Protein AF-A0A330G5H2-F1 (afdb_monomer_lite)

Structure (mmCIF, N/CA/C/O backbone):
data_AF-A0A330G5H2-F1
#
_entry.id   AF-A0A330G5H2-F1
#
loop_
_atom_site.group_PDB
_atom_site.id
_atom_site.type_symbol
_atom_site.label_atom_id
_atom_site.label_alt_id
_atom_site.label_comp_id
_atom_site.label_asym_id
_atom_site.label_entity_id
_atom_site.label_seq_id
_atom_site.pdbx_PDB_ins_code
_atom_site.Cartn_x
_atom_site.Cartn_y
_atom_site.Cartn_z
_atom_site.occupancy
_atom_site.B_iso_or_equiv
_atom_site.auth_seq_id
_atom_site.auth_comp_id
_atom_site.auth_asym_id
_atom_site.auth_atom_id
_atom_site.pdbx_PDB_model_num
ATOM 1 N N . ARG A 1 1 ? -11.796 8.655 4.190 1.00 71.81 1 ARG A N 1
ATOM 2 C CA . ARG A 1 1 ? -13.254 8.578 3.912 1.00 71.81 1 ARG A CA 1
ATOM 3 C C . ARG A 1 1 ? -13.749 7.144 3.686 1.00 71.81 1 ARG A C 1
ATOM 5 O O . ARG A 1 1 ? -14.901 6.899 3.998 1.00 71.81 1 ARG A O 1
ATOM 12 N N . THR A 1 2 ? -12.912 6.202 3.236 1.00 91.12 2 THR A N 1
ATOM 13 C CA . THR A 1 2 ? -13.285 4.789 3.005 1.00 91.12 2 THR A CA 1
ATOM 14 C C . THR A 1 2 ? -13.885 4.092 4.233 1.00 91.12 2 THR A C 1
ATOM 16 O O . THR A 1 2 ? -14.946 3.497 4.116 1.00 91.12 2 THR A O 1
ATOM 19 N N . VAL A 1 3 ? -13.276 4.245 5.416 1.00 93.31 3 VAL A N 1
ATOM 20 C CA . VAL A 1 3 ? -13.729 3.596 6.666 1.00 93.31 3 VAL A CA 1
ATOM 21 C C . VAL A 1 3 ? -15.179 3.938 7.015 1.00 93.31 3 VAL A C 1
ATOM 23 O O . VAL A 1 3 ? -15.981 3.048 7.251 1.00 93.31 3 VAL A O 1
ATOM 26 N N . SER A 1 4 ? -15.552 5.222 6.970 1.00 92.69 4 SER A N 1
ATOM 27 C CA . SER A 1 4 ? -16.930 5.656 7.256 1.00 92.69 4 SER A CA 1
ATOM 28 C C . SER A 1 4 ? -17.951 5.109 6.252 1.00 92.69 4 SER A C 1
ATOM 30 O O . SER A 1 4 ? -19.097 4.875 6.621 1.00 92.69 4 SER A O 1
ATOM 32 N N . GLY A 1 5 ? -17.553 4.907 4.991 1.00 93.94 5 GLY A N 1
ATOM 33 C CA . GLY A 1 5 ? -18.408 4.265 3.991 1.00 93.94 5 GLY A CA 1
ATOM 34 C C . GLY A 1 5 ? -18.590 2.773 4.266 1.00 93.94 5 GLY A C 1
ATOM 35 O O . GLY A 1 5 ? -19.716 2.294 4.254 1.00 93.94 5 GLY A O 1
ATOM 36 N N . LEU A 1 6 ? -17.497 2.067 4.571 1.00 94.50 6 LEU A N 1
ATOM 37 C CA . LEU A 1 6 ? -17.510 0.640 4.913 1.00 94.50 6 LEU A CA 1
ATOM 38 C C . LEU A 1 6 ? -18.343 0.359 6.164 1.00 94.50 6 LEU A C 1
ATOM 40 O O . LEU A 1 6 ? -19.204 -0.509 6.121 1.00 94.50 6 LEU A O 1
ATOM 44 N N . LEU A 1 7 ? -18.171 1.147 7.228 1.00 95.19 7 LEU A N 1
ATOM 45 C CA . LEU A 1 7 ? -18.948 0.989 8.460 1.0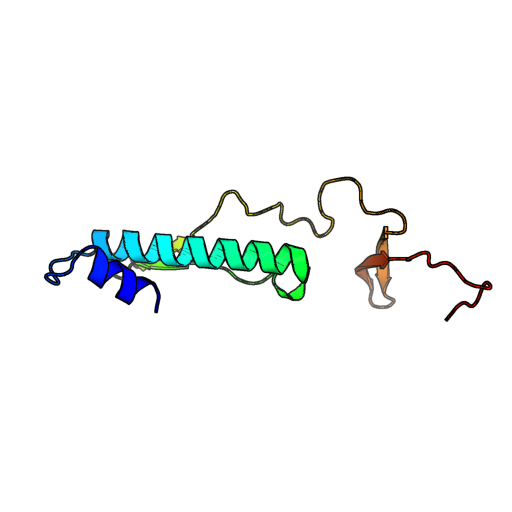0 95.19 7 LEU A CA 1
ATOM 46 C C . LEU A 1 7 ? -20.453 1.116 8.218 1.00 95.19 7 LEU A C 1
ATOM 48 O O . LEU A 1 7 ? -21.214 0.324 8.746 1.00 95.19 7 LEU A O 1
ATOM 52 N N . LYS A 1 8 ? -20.892 2.051 7.368 1.00 94.50 8 LYS A N 1
ATOM 53 C CA . LYS A 1 8 ? -22.319 2.195 7.026 1.00 94.50 8 LYS A CA 1
ATOM 54 C C . LYS A 1 8 ? -22.879 1.018 6.228 1.00 94.50 8 LYS A C 1
ATOM 56 O O . LYS A 1 8 ? -24.082 0.793 6.261 1.00 94.50 8 LYS A O 1
ATOM 61 N N . LEU A 1 9 ? -22.034 0.325 5.465 1.00 94.50 9 LEU A N 1
ATOM 62 C CA . LEU A 1 9 ? -22.437 -0.846 4.685 1.00 94.50 9 LEU A CA 1
ATOM 63 C C . LEU A 1 9 ? -22.473 -2.109 5.550 1.00 94.50 9 LEU A C 1
ATOM 65 O O . LEU A 1 9 ? -23.385 -2.912 5.396 1.00 94.50 9 LEU A O 1
ATOM 69 N N . MET A 1 10 ? -21.495 -2.269 6.444 1.00 93.56 10 MET A N 1
ATOM 70 C CA . MET A 1 10 ? -21.372 -3.440 7.316 1.00 93.56 10 MET A CA 1
ATOM 71 C C . MET A 1 10 ? -22.280 -3.351 8.552 1.00 93.56 10 MET A C 1
ATOM 73 O O . MET A 1 10 ? -22.845 -4.360 8.958 1.00 93.56 10 MET A O 1
ATOM 77 N N . HIS A 1 11 ? -22.469 -2.143 9.095 1.00 94.62 11 HIS A N 1
ATOM 78 C CA . HIS A 1 11 ? -23.263 -1.842 10.294 1.00 94.62 11 HIS A CA 1
ATOM 79 C C . HIS A 1 11 ? -24.280 -0.728 9.987 1.00 94.62 11 HIS A C 1
ATOM 81 O O . HIS A 1 11 ? -24.123 0.418 10.427 1.00 94.62 11 HIS A O 1
ATOM 87 N N . PRO A 1 12 ? -25.307 -1.016 9.167 1.00 92.88 12 PRO A N 1
ATOM 88 C CA . PRO A 1 12 ? -26.279 -0.013 8.725 1.00 92.88 12 PRO A CA 1
ATOM 89 C C . PRO A 1 12 ? -27.143 0.544 9.867 1.00 92.88 12 PRO A C 1
ATOM 91 O O . PRO A 1 12 ? -27.643 1.663 9.774 1.00 92.88 12 PRO A O 1
ATOM 94 N N . ASP A 1 13 ? -27.304 -0.223 10.941 1.00 93.25 13 ASP A N 1
ATOM 95 C CA . ASP A 1 13 ? -27.976 0.137 12.190 1.00 93.25 13 ASP A CA 1
ATOM 96 C C . ASP A 1 13 ? -27.086 0.951 13.147 1.00 93.25 13 ASP A C 1
ATOM 98 O O . ASP A 1 13 ? -27.568 1.471 14.152 1.00 93.25 13 ASP A O 1
ATOM 102 N N . GLY A 1 14 ? -25.799 1.105 12.823 1.00 91.19 14 GLY A N 1
ATOM 103 C CA . GLY A 1 14 ? -24.831 1.850 13.625 1.00 91.19 14 GLY A CA 1
ATOM 104 C C . GLY A 1 14 ? -24.332 1.102 14.861 1.00 91.19 14 GLY A C 1
ATOM 105 O O . GLY A 1 14 ? -23.608 1.696 15.659 1.00 91.19 14 GLY A O 1
ATOM 106 N N . ALA A 1 15 ? -24.686 -0.176 15.020 1.00 94.12 15 ALA A N 1
ATOM 107 C CA . ALA A 1 15 ? -24.164 -1.024 16.079 1.00 94.12 15 ALA A CA 1
ATOM 108 C C . ALA A 1 15 ? -22.844 -1.657 15.620 1.00 94.12 15 ALA A C 1
ATOM 110 O O . ALA A 1 15 ? -22.833 -2.628 14.865 1.00 94.12 15 ALA A O 1
ATOM 111 N N . TYR A 1 16 ? -21.731 -1.075 16.057 1.00 94.50 16 TYR A N 1
ATOM 112 C CA . TYR A 1 16 ? -20.392 -1.597 15.808 1.00 94.50 16 TYR A CA 1
ATOM 113 C C . TYR A 1 16 ? -19.505 -1.395 17.030 1.00 94.50 16 TYR A C 1
ATOM 115 O O . TYR A 1 16 ? -19.689 -0.447 17.801 1.00 94.50 16 TYR A O 1
ATOM 123 N N . ASP A 1 17 ? -18.525 -2.271 17.187 1.00 95.00 17 ASP A N 1
ATOM 124 C CA . ASP A 1 17 ? -17.518 -2.183 18.231 1.00 95.00 17 ASP A CA 1
ATOM 125 C C . ASP A 1 17 ? -16.142 -1.762 17.681 1.00 95.00 17 ASP A C 1
ATOM 127 O O . ASP A 1 17 ? -15.978 -1.310 16.542 1.00 95.00 17 ASP A O 1
ATOM 131 N N . LYS A 1 18 ? -15.123 -1.840 18.537 1.00 93.75 18 LYS A N 1
ATOM 132 C CA . LYS A 1 18 ? -13.745 -1.499 18.181 1.00 93.75 18 LYS A CA 1
ATOM 133 C C . LYS A 1 18 ? -13.163 -2.444 17.121 1.00 93.75 18 LYS A C 1
ATOM 135 O O . LYS A 1 18 ? -12.384 -1.991 16.281 1.00 93.75 18 LYS A O 1
ATOM 140 N N . GLU A 1 19 ? -13.511 -3.728 17.162 1.00 93.50 19 GLU A N 1
ATOM 141 C CA . GLU A 1 19 ? -13.029 -4.733 16.213 1.00 93.50 19 GLU A CA 1
ATOM 142 C C . GLU A 1 19 ? -13.607 -4.471 14.824 1.00 93.50 19 GLU A C 1
ATOM 144 O O . GLU A 1 19 ? -12.876 -4.453 13.834 1.00 93.50 19 GLU A O 1
ATOM 149 N N . ASP A 1 20 ? -14.892 -4.139 14.759 1.00 94.94 20 ASP A N 1
ATOM 150 C CA . ASP A 1 20 ? -15.576 -3.777 13.519 1.00 94.94 20 ASP A CA 1
ATOM 151 C C . ASP A 1 20 ? -14.920 -2.567 12.829 1.00 94.94 20 ASP A C 1
ATOM 153 O O . ASP A 1 20 ? -14.661 -2.556 11.614 1.00 94.94 20 ASP A O 1
ATOM 157 N N . VAL A 1 21 ? -14.576 -1.540 13.618 1.00 94.81 21 VAL A N 1
ATOM 158 C CA . VAL A 1 21 ? -13.824 -0.373 13.133 1.00 94.81 21 VAL A CA 1
ATOM 159 C C . VAL A 1 21 ? -12.432 -0.784 12.668 1.00 94.81 21 VAL A C 1
ATOM 161 O O . VAL A 1 21 ? -11.988 -0.306 11.619 1.00 94.81 21 VAL A O 1
ATOM 164 N N . ARG A 1 22 ? -11.751 -1.669 13.407 1.00 94.62 22 ARG A N 1
ATOM 165 C CA . ARG A 1 22 ? -10.417 -2.163 13.048 1.00 94.62 22 ARG A CA 1
ATOM 166 C C . ARG A 1 22 ? -10.443 -2.877 11.704 1.00 94.62 22 ARG A C 1
ATOM 168 O O . ARG A 1 22 ? -9.629 -2.545 10.848 1.00 94.62 22 ARG A O 1
ATOM 175 N N . VAL A 1 23 ? -11.401 -3.770 11.465 1.00 94.38 23 VAL A N 1
ATOM 176 C CA . VAL A 1 23 ? -11.553 -4.476 10.181 1.00 94.38 23 VAL A CA 1
ATOM 177 C C . VAL A 1 23 ? -11.723 -3.482 9.029 1.00 94.38 23 VAL A C 1
ATOM 179 O O . VAL A 1 23 ? -11.000 -3.543 8.029 1.00 94.38 23 VAL A O 1
ATOM 182 N N . CYS A 1 24 ? -12.621 -2.505 9.182 1.00 95.62 24 CYS A N 1
ATOM 183 C CA . CYS A 1 24 ? -12.855 -1.484 8.160 1.00 95.62 24 CYS A CA 1
ATOM 184 C C . CYS A 1 24 ? -11.625 -0.587 7.924 1.00 95.62 24 CYS A C 1
ATOM 186 O O . CYS A 1 24 ? -11.357 -0.182 6.787 1.00 95.62 24 CYS A O 1
ATOM 188 N N . LEU A 1 25 ? -10.888 -0.250 8.987 1.00 95.06 25 LEU A N 1
ATOM 189 C CA . LEU A 1 25 ? -9.677 0.566 8.933 1.00 95.06 25 LEU A CA 1
ATOM 190 C C . LEU A 1 25 ? -8.529 -0.174 8.245 1.00 95.06 25 LEU A C 1
ATOM 192 O O . LEU A 1 25 ? -7.935 0.381 7.318 1.00 95.06 25 LEU A O 1
ATOM 196 N N . THR A 1 26 ? -8.262 -1.416 8.644 1.00 94.81 26 THR A N 1
ATOM 197 C CA . THR A 1 26 ? -7.228 -2.268 8.051 1.00 94.81 26 THR A CA 1
ATOM 198 C C . THR A 1 26 ? -7.477 -2.439 6.561 1.00 94.81 26 THR A C 1
ATOM 200 O O . THR A 1 26 ? -6.608 -2.100 5.760 1.00 94.81 26 THR A O 1
ATOM 203 N N . TYR A 1 27 ? -8.698 -2.806 6.161 1.00 94.56 27 TYR A N 1
ATOM 204 C CA . TYR A 1 27 ? -9.040 -2.934 4.744 1.00 94.56 27 TYR A CA 1
ATOM 205 C C . TYR A 1 27 ? -8.857 -1.615 3.973 1.00 94.56 27 TYR A C 1
ATOM 207 O O . TYR A 1 27 ? -8.304 -1.580 2.870 1.00 94.56 27 TYR A O 1
ATOM 215 N N . ALA A 1 28 ? -9.275 -0.484 4.552 1.00 95.00 28 ALA A N 1
ATOM 216 C CA . ALA A 1 28 ? -9.081 0.819 3.923 1.00 95.00 28 ALA A CA 1
ATOM 217 C C . ALA A 1 28 ? -7.593 1.172 3.726 1.00 95.00 28 ALA A C 1
ATOM 219 O O . ALA A 1 28 ? -7.241 1.790 2.713 1.00 95.00 28 ALA A O 1
ATOM 220 N N . LEU A 1 29 ? -6.732 0.798 4.676 1.00 93.94 29 LEU A N 1
ATOM 221 C CA . LEU A 1 29 ? -5.284 0.987 4.596 1.00 93.94 29 LEU A CA 1
ATOM 222 C C . LEU A 1 29 ? -4.647 0.046 3.566 1.00 93.94 29 LEU A C 1
ATOM 224 O O . LEU A 1 29 ? -3.852 0.517 2.753 1.00 93.94 29 LEU A O 1
ATOM 228 N N . GLU A 1 30 ? -5.049 -1.226 3.519 1.00 93.25 30 GLU A N 1
ATOM 229 C CA . GLU A 1 30 ? -4.582 -2.206 2.526 1.00 93.25 30 GLU A CA 1
ATOM 230 C C . GLU A 1 30 ? -4.856 -1.740 1.094 1.00 93.25 30 GLU A C 1
ATOM 232 O O . GLU A 1 30 ? -3.947 -1.689 0.261 1.00 93.25 30 GLU A O 1
ATOM 237 N N . VAL A 1 31 ? -6.096 -1.335 0.795 1.00 93.00 31 VAL A N 1
ATOM 238 C CA . VAL A 1 31 ? -6.473 -0.870 -0.550 1.00 93.00 31 VAL A CA 1
ATOM 239 C C . VAL A 1 31 ? -5.657 0.362 -0.939 1.00 93.00 31 VAL A C 1
ATOM 241 O O . VAL A 1 31 ? -5.151 0.459 -2.060 1.00 93.00 31 VAL A O 1
ATOM 244 N N . ARG A 1 32 ? -5.467 1.300 -0.004 1.00 92.12 32 ARG A N 1
ATOM 245 C CA . ARG A 1 32 ? -4.648 2.492 -0.249 1.00 92.12 32 ARG A CA 1
ATOM 246 C C . ARG A 1 32 ? -3.174 2.138 -0.459 1.00 92.12 32 ARG A C 1
ATOM 248 O O . ARG A 1 32 ? -2.533 2.743 -1.322 1.00 92.12 32 ARG A O 1
ATOM 255 N N . ARG A 1 33 ? -2.655 1.145 0.270 1.00 89.38 33 ARG A N 1
ATOM 256 C CA . ARG A 1 33 ? -1.301 0.620 0.081 1.00 89.38 33 ARG A CA 1
ATOM 257 C C . ARG A 1 33 ? -1.145 0.008 -1.306 1.00 89.38 33 ARG A C 1
ATOM 259 O O . ARG A 1 33 ? -0.205 0.375 -2.000 1.00 89.38 33 ARG A O 1
ATOM 266 N N . ARG A 1 34 ? -2.083 -0.829 -1.760 1.00 91.19 34 ARG A N 1
ATOM 267 C CA . ARG A 1 34 ? -2.050 -1.417 -3.112 1.00 91.19 34 ARG A CA 1
ATOM 268 C C . ARG A 1 34 ? -2.008 -0.352 -4.204 1.00 91.19 34 ARG A C 1
ATOM 270 O O . ARG A 1 34 ? -1.199 -0.461 -5.119 1.00 91.19 34 ARG A O 1
ATOM 277 N N . VAL A 1 35 ? -2.806 0.713 -4.083 1.00 90.50 35 VAL A N 1
ATOM 278 C CA . VAL A 1 35 ? -2.754 1.851 -5.022 1.00 90.50 35 VAL A CA 1
ATOM 279 C C . VAL A 1 35 ? -1.375 2.514 -5.009 1.00 90.50 35 VAL A C 1
ATOM 281 O O . VAL A 1 35 ? -0.825 2.801 -6.070 1.00 90.50 35 VAL A O 1
ATOM 284 N N . LYS A 1 36 ? -0.780 2.725 -3.829 1.00 87.25 36 LYS A N 1
ATOM 285 C CA . LYS A 1 36 ? 0.579 3.273 -3.725 1.00 87.25 36 LYS A CA 1
ATOM 286 C C . LYS A 1 36 ? 1.636 2.363 -4.343 1.00 87.25 36 LYS A C 1
ATOM 288 O O . LYS A 1 36 ? 2.505 2.878 -5.032 1.00 87.25 36 LYS A O 1
ATOM 293 N N . GLU A 1 37 ? 1.547 1.048 -4.170 1.00 86.06 37 GLU A N 1
ATOM 294 C CA . GLU A 1 37 ? 2.468 0.107 -4.822 1.00 86.06 37 GLU A CA 1
ATOM 295 C C . GLU A 1 37 ? 2.341 0.154 -6.357 1.00 86.06 37 GLU A C 1
ATOM 297 O O . GLU A 1 37 ? 3.346 0.083 -7.060 1.00 86.06 37 GLU A O 1
ATOM 302 N N . GLN A 1 38 ? 1.139 0.376 -6.906 1.00 87.19 38 GLN A N 1
ATOM 303 C CA . GLN A 1 38 ? 0.989 0.619 -8.350 1.00 87.19 38 GLN A CA 1
ATOM 304 C C . GLN A 1 38 ? 1.596 1.961 -8.782 1.00 87.19 38 GLN A C 1
ATOM 306 O O . GLN A 1 38 ? 2.268 2.029 -9.809 1.00 87.19 38 GLN A O 1
ATOM 311 N N . LEU A 1 39 ? 1.421 3.023 -7.989 1.00 85.25 39 LEU A N 1
ATOM 312 C CA . LEU A 1 39 ? 2.050 4.318 -8.265 1.00 85.25 39 LEU A CA 1
ATOM 313 C C . LEU A 1 39 ? 3.580 4.238 -8.207 1.00 85.25 39 LEU A C 1
ATOM 315 O O . LEU A 1 39 ? 4.230 4.824 -9.063 1.00 85.25 39 LEU A O 1
ATOM 319 N N . LYS A 1 40 ? 4.162 3.463 -7.282 1.00 80.44 40 LYS A N 1
ATOM 320 C CA . LYS A 1 40 ? 5.610 3.184 -7.253 1.00 80.44 40 LYS A CA 1
ATOM 321 C C . LYS A 1 40 ? 6.090 2.512 -8.538 1.00 80.44 40 LYS A C 1
ATOM 323 O O . LYS A 1 40 ? 7.129 2.883 -9.070 1.00 80.44 40 LYS A O 1
ATOM 328 N N . LYS A 1 41 ? 5.324 1.560 -9.081 1.00 77.38 41 LYS A N 1
ATOM 329 C CA . LYS A 1 41 ? 5.664 0.909 -10.360 1.00 77.38 41 LYS A CA 1
ATOM 330 C C . LYS A 1 41 ? 5.645 1.883 -11.544 1.00 77.38 41 LYS A C 1
ATOM 332 O O . LYS A 1 41 ? 6.423 1.702 -12.475 1.00 77.38 41 LYS A O 1
ATOM 337 N N . LEU A 1 42 ? 4.774 2.895 -11.514 1.00 80.50 42 LEU A N 1
ATOM 338 C CA . LEU A 1 42 ? 4.629 3.885 -12.589 1.00 80.50 42 LEU A CA 1
ATOM 339 C C . LEU A 1 42 ? 5.596 5.075 -12.459 1.00 80.50 42 LEU A C 1
ATOM 341 O O . LEU A 1 42 ? 6.170 5.493 -13.458 1.00 80.50 42 LEU A O 1
ATOM 345 N N . GLY A 1 43 ? 5.768 5.615 -11.250 1.00 70.25 43 GLY A N 1
ATOM 346 C CA . GLY A 1 43 ? 6.533 6.837 -10.958 1.00 70.25 43 GLY A CA 1
ATOM 347 C C . GLY A 1 43 ? 7.845 6.615 -10.198 1.00 70.25 43 GLY A C 1
ATOM 348 O O . GLY A 1 43 ? 8.470 7.571 -9.750 1.00 70.25 43 GLY A O 1
ATOM 349 N N . GLY A 1 44 ? 8.274 5.363 -10.022 1.00 69.12 44 GLY A N 1
ATOM 350 C CA . GLY A 1 44 ? 9.552 5.026 -9.394 1.00 69.12 44 GLY A CA 1
ATOM 351 C C . GLY A 1 44 ? 9.710 5.604 -7.982 1.00 69.12 44 GLY A C 1
ATOM 352 O O . GLY A 1 44 ? 8.901 5.344 -7.089 1.00 69.12 44 GLY A O 1
ATOM 353 N N . LEU A 1 45 ? 10.785 6.375 -7.784 1.00 66.62 45 LEU A N 1
ATOM 354 C CA . LEU A 1 45 ? 11.247 6.869 -6.480 1.00 66.62 45 LEU A CA 1
ATOM 355 C C . LEU A 1 45 ? 10.325 7.917 -5.837 1.00 66.62 45 LEU A C 1
ATOM 357 O O . LEU A 1 45 ? 10.367 8.082 -4.620 1.00 66.62 45 LEU A O 1
ATOM 361 N N . GLU A 1 46 ? 9.454 8.581 -6.603 1.00 68.44 46 GLU A N 1
ATOM 362 C CA . GLU A 1 46 ? 8.579 9.654 -6.093 1.00 68.44 46 GLU A CA 1
ATOM 363 C C . GLU A 1 46 ? 7.558 9.168 -5.050 1.00 68.44 46 GLU A C 1
ATOM 365 O O . GLU A 1 46 ? 6.974 9.959 -4.309 1.00 68.44 46 GLU A O 1
ATOM 370 N N . PHE A 1 47 ? 7.334 7.853 -4.968 1.00 67.38 47 PHE A N 1
ATOM 371 C CA . PHE A 1 47 ? 6.321 7.254 -4.100 1.00 67.38 47 PHE A CA 1
ATOM 372 C C . PHE A 1 47 ? 6.889 6.265 -3.076 1.00 67.38 47 PHE A C 1
ATOM 374 O O . PHE A 1 47 ? 6.115 5.502 -2.491 1.00 67.38 47 PHE A O 1
ATOM 381 N N . PHE A 1 48 ? 8.209 6.258 -2.857 1.00 63.78 48 PHE A N 1
ATOM 382 C CA . PHE A 1 48 ? 8.875 5.266 -2.006 1.00 63.78 48 PHE A CA 1
ATOM 383 C C . PHE A 1 48 ? 8.632 5.483 -0.502 1.00 63.78 48 PHE A C 1
ATOM 385 O O . PHE A 1 48 ? 8.440 4.506 0.222 1.00 63.78 48 PHE A O 1
ATOM 392 N N . ASP A 1 49 ? 8.559 6.739 -0.054 1.00 64.25 49 ASP A N 1
ATOM 393 C CA . ASP A 1 49 ? 8.574 7.100 1.370 1.00 64.25 49 ASP A CA 1
ATOM 394 C C . ASP A 1 49 ? 7.170 7.342 1.954 1.00 64.25 49 ASP A C 1
ATOM 396 O O . ASP A 1 49 ? 6.774 8.464 2.271 1.00 64.25 49 ASP A O 1
ATOM 400 N N . VAL A 1 50 ? 6.349 6.286 2.022 1.00 69.31 50 VAL A N 1
ATOM 401 C CA . VAL A 1 50 ? 5.045 6.346 2.705 1.00 69.31 50 VAL A CA 1
ATOM 402 C C . VAL A 1 50 ? 4.766 5.047 3.452 1.00 69.31 50 VAL A C 1
ATOM 404 O O . VAL A 1 50 ? 4.628 3.980 2.844 1.00 69.31 50 VAL A O 1
ATOM 407 N N . ASN A 1 51 ? 4.589 5.163 4.767 1.00 77.31 51 ASN A N 1
ATOM 408 C CA . ASN A 1 51 ? 4.125 4.083 5.631 1.00 77.31 51 ASN A CA 1
ATOM 409 C C . ASN A 1 51 ? 2.622 4.203 5.901 1.00 77.31 51 ASN A C 1
ATOM 411 O O . ASN A 1 51 ? 2.068 5.299 5.966 1.00 77.31 51 ASN A O 1
ATOM 415 N N . PHE A 1 52 ? 1.961 3.051 6.014 1.00 88.25 52 PHE A N 1
ATOM 416 C CA . PHE A 1 52 ? 0.544 2.955 6.352 1.00 88.25 52 PHE A CA 1
ATOM 417 C C . PHE A 1 52 ? 0.420 2.189 7.661 1.00 88.25 52 PHE A C 1
ATOM 419 O O . PHE A 1 52 ? 0.624 0.974 7.696 1.00 88.25 52 PHE A O 1
ATOM 426 N N . SER A 1 53 ? 0.102 2.925 8.716 1.00 91.81 53 SER A N 1
ATOM 427 C CA . SER A 1 53 ? -0.091 2.411 10.064 1.00 91.81 53 SER A CA 1
ATOM 428 C C . SER A 1 53 ? -1.283 3.091 10.733 1.00 91.81 53 SER A C 1
ATOM 430 O O . SER A 1 53 ? -1.810 4.098 10.242 1.00 91.81 53 SER A O 1
ATOM 432 N N . TYR A 1 54 ? -1.733 2.514 11.841 1.00 93.00 54 TYR A N 1
ATOM 433 C CA . TYR A 1 54 ? -2.668 3.142 12.765 1.00 93.00 54 TYR A CA 1
ATOM 434 C C . TYR A 1 54 ? -2.239 2.867 14.206 1.00 93.00 54 TYR A C 1
ATOM 436 O O . TYR A 1 54 ? -1.558 1.881 14.476 1.00 93.00 54 TYR A O 1
ATOM 444 N N . ILE A 1 55 ? -2.659 3.736 15.121 1.00 93.75 55 ILE A N 1
ATOM 445 C CA . ILE A 1 55 ? -2.421 3.583 16.557 1.00 93.75 55 ILE A CA 1
ATOM 446 C C . ILE A 1 55 ? -3.724 3.121 17.199 1.00 93.75 55 ILE A C 1
ATOM 448 O O . ILE A 1 55 ? -4.786 3.696 16.942 1.00 93.75 55 ILE A O 1
ATOM 452 N N . ASP A 1 56 ? -3.652 2.072 18.009 1.00 93.38 56 ASP A N 1
ATOM 453 C CA . ASP A 1 56 ? -4.772 1.651 18.842 1.00 93.38 56 ASP A CA 1
ATOM 454 C C . ASP A 1 56 ? -4.841 2.545 20.088 1.00 93.38 56 ASP A C 1
ATOM 456 O O . ASP A 1 56 ? -3.876 2.661 20.834 1.00 93.38 56 ASP A O 1
ATOM 460 N N . ASN A 1 57 ? -5.975 3.204 20.322 1.00 90.69 57 ASN A N 1
ATOM 461 C CA . ASN A 1 57 ? -6.090 4.182 21.411 1.00 90.69 57 ASN A CA 1
ATOM 462 C C . ASN A 1 57 ? -6.101 3.559 22.817 1.00 90.69 57 ASN A C 1
ATOM 464 O O . ASN A 1 57 ? -5.931 4.292 23.788 1.00 90.69 57 ASN A O 1
ATOM 468 N N . GLU A 1 58 ? -6.340 2.251 22.948 1.00 91.56 58 GLU A N 1
ATOM 469 C CA . GLU A 1 58 ? -6.368 1.582 24.253 1.00 91.56 58 GLU A CA 1
ATOM 470 C C . GLU A 1 58 ? -4.999 1.007 24.615 1.00 91.56 58 GLU A C 1
ATOM 472 O O . GLU A 1 58 ? -4.554 1.185 25.747 1.00 91.56 58 GLU A O 1
ATOM 477 N N . SER A 1 59 ? -4.320 0.342 23.671 1.00 92.19 59 SER A N 1
ATOM 478 C CA . SER A 1 59 ? -2.973 -0.200 23.913 1.00 92.19 59 SER A CA 1
ATOM 479 C C . SER A 1 59 ? -1.853 0.802 23.632 1.00 92.19 59 SER A C 1
ATOM 481 O O . SER A 1 59 ? -0.741 0.614 24.119 1.00 92.19 59 SER A O 1
ATOM 483 N N . LEU A 1 60 ? -2.135 1.869 22.873 1.00 92.12 60 LEU A N 1
ATOM 484 C CA . LEU A 1 60 ? -1.159 2.825 22.331 1.00 92.12 60 LEU A CA 1
ATOM 485 C C . LEU A 1 60 ? -0.104 2.181 21.419 1.00 92.12 60 LEU A C 1
ATOM 487 O O . LEU A 1 60 ? 0.923 2.789 21.123 1.00 92.12 60 LEU A O 1
ATOM 491 N N . GLU A 1 61 ? -0.368 0.965 20.944 1.00 93.12 61 GLU A N 1
ATOM 492 C CA . GLU A 1 61 ? 0.502 0.257 20.013 1.00 93.12 61 GLU A CA 1
ATOM 493 C C . GLU A 1 61 ? 0.234 0.698 18.574 1.00 93.12 61 GLU A C 1
ATOM 495 O O . GLU A 1 61 ? -0.908 0.945 18.167 1.00 93.12 61 GLU A O 1
ATOM 500 N N . GLU A 1 62 ? 1.307 0.778 17.790 1.00 93.75 62 GLU A N 1
ATOM 501 C CA . GLU A 1 62 ? 1.246 1.076 16.365 1.00 93.75 62 GLU A CA 1
ATOM 502 C C . GLU A 1 62 ? 1.211 -0.219 15.546 1.00 93.75 62 GLU A C 1
ATOM 504 O O . GLU A 1 62 ? 2.080 -1.084 15.664 1.00 93.75 62 GLU A O 1
ATOM 509 N N . PHE A 1 63 ? 0.214 -0.329 14.671 1.00 91.62 63 PHE A N 1
ATOM 510 C CA . PHE A 1 63 ? 0.014 -1.470 13.788 1.00 91.62 63 PHE A CA 1
ATOM 511 C C . PHE A 1 63 ? 0.309 -1.077 12.346 1.00 91.62 63 PHE A C 1
ATOM 513 O O . PHE A 1 63 ? -0.292 -0.146 11.805 1.00 91.62 63 PHE A O 1
ATOM 520 N N . PHE A 1 64 ? 1.210 -1.817 11.703 1.00 89.81 64 PHE A N 1
ATOM 521 C CA . PHE A 1 64 ? 1.581 -1.613 10.306 1.00 89.81 64 PHE A CA 1
ATOM 522 C C . PHE A 1 64 ? 0.783 -2.534 9.390 1.00 89.81 64 PHE A C 1
ATOM 524 O O . PHE A 1 64 ? 0.729 -3.744 9.600 1.00 89.81 64 PHE A O 1
ATOM 531 N N . VAL A 1 65 ? 0.208 -1.961 8.332 1.00 89.00 65 VAL A N 1
ATOM 532 C CA . VAL A 1 65 ? -0.569 -2.710 7.340 1.00 89.00 65 VAL A CA 1
ATOM 533 C C . VAL A 1 65 ? 0.296 -2.953 6.104 1.00 89.00 65 VAL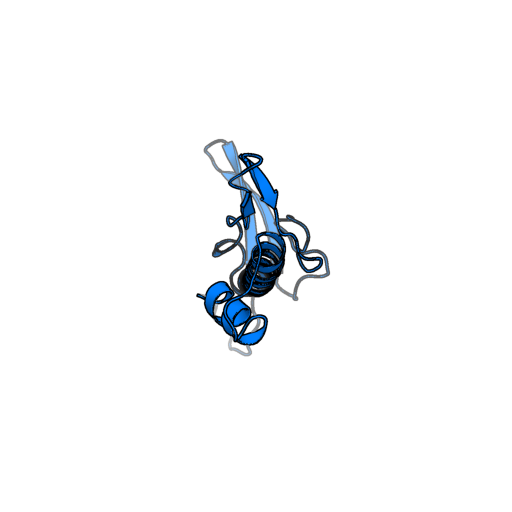 A C 1
ATOM 535 O O . VAL A 1 65 ? 0.566 -2.040 5.312 1.00 89.00 65 VAL A O 1
ATOM 538 N N . SER A 1 66 ? 0.763 -4.193 5.954 1.00 84.56 66 SER A N 1
ATOM 539 C CA . SER A 1 66 ? 1.524 -4.657 4.793 1.00 84.56 66 SER A CA 1
ATOM 540 C C . SER A 1 66 ? 0.626 -5.369 3.782 1.00 84.56 66 SER A C 1
ATOM 542 O O . SER A 1 66 ? -0.485 -5.788 4.090 1.00 84.56 66 SER A O 1
ATOM 544 N N . VAL A 1 67 ? 1.094 -5.467 2.538 1.00 87.25 67 VAL A N 1
ATOM 545 C CA . VAL A 1 67 ? 0.402 -6.201 1.472 1.00 87.25 67 VAL A CA 1
ATOM 546 C C . VAL A 1 67 ? 1.428 -7.057 0.725 1.00 87.25 67 VAL A C 1
ATOM 548 O O . VAL A 1 67 ? 2.565 -6.606 0.572 1.00 87.25 67 VAL A O 1
ATOM 551 N N . PRO A 1 68 ? 1.077 -8.265 0.251 1.00 80.44 68 PRO A N 1
ATOM 552 C CA . PRO A 1 68 ? 2.025 -9.162 -0.419 1.00 80.44 68 PRO A CA 1
ATOM 553 C C . PRO A 1 68 ? 2.586 -8.574 -1.720 1.00 80.44 68 PRO A C 1
ATOM 555 O O . PRO A 1 68 ? 3.646 -8.981 -2.181 1.00 80.44 68 PRO A O 1
ATOM 558 N N . GLU A 1 69 ? 1.898 -7.596 -2.315 1.00 78.25 69 GLU A N 1
ATOM 559 C CA . GLU A 1 69 ? 2.354 -6.874 -3.500 1.00 78.25 69 GLU A CA 1
ATOM 560 C C . GLU A 1 69 ? 3.460 -5.848 -3.216 1.00 78.25 69 GLU A C 1
ATOM 562 O O . GLU A 1 69 ? 3.932 -5.213 -4.164 1.00 78.25 69 GLU A O 1
ATOM 567 N N . GLN A 1 70 ? 3.864 -5.666 -1.951 1.00 72.94 70 GLN A N 1
ATOM 568 C CA . GLN A 1 70 ? 5.077 -4.930 -1.598 1.00 72.94 70 GLN A CA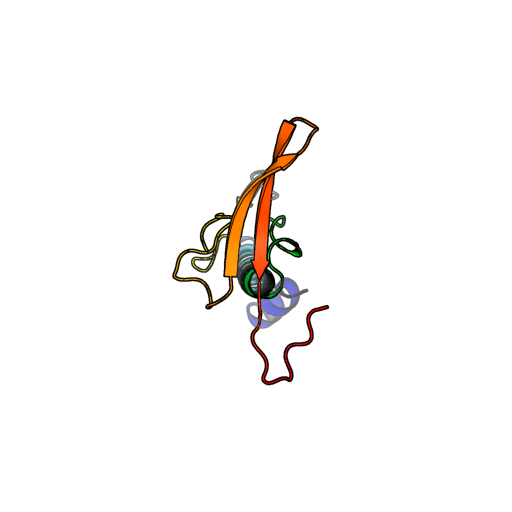 1
ATOM 569 C C . GLN A 1 70 ? 6.277 -5.654 -2.216 1.00 72.94 70 GLN A C 1
ATOM 571 O O . GLN A 1 70 ? 6.818 -6.606 -1.660 1.00 72.94 70 GLN A O 1
ATOM 576 N N . GLY A 1 71 ? 6.658 -5.213 -3.415 1.00 62.50 71 GLY A N 1
ATOM 577 C CA . GLY A 1 71 ? 7.886 -5.639 -4.068 1.00 62.50 71 GLY A CA 1
ATOM 578 C C . GLY A 1 71 ? 9.095 -5.190 -3.254 1.00 62.50 71 GLY A C 1
ATOM 579 O O . GLY A 1 71 ? 9.019 -4.205 -2.516 1.00 62.50 71 GLY A O 1
ATOM 580 N N . GLY A 1 72 ? 10.198 -5.930 -3.385 1.00 56.78 72 GLY A N 1
ATOM 581 C CA . GLY A 1 72 ? 11.436 -5.671 -2.656 1.00 56.78 72 GLY A CA 1
ATOM 582 C C . GLY A 1 72 ? 11.843 -4.199 -2.715 1.00 56.78 72 GLY A C 1
ATOM 583 O O . GLY A 1 72 ? 11.716 -3.544 -3.749 1.00 56.78 72 GLY A O 1
ATOM 584 N N . SER A 1 73 ? 12.348 -3.699 -1.589 1.00 55.22 73 SER A N 1
ATOM 585 C CA . SER A 1 73 ? 12.873 -2.346 -1.360 1.00 55.22 73 SER A CA 1
ATOM 586 C C . SER A 1 73 ? 14.087 -1.983 -2.226 1.00 55.22 73 SER A C 1
ATOM 588 O O . SER A 1 73 ? 14.834 -1.062 -1.903 1.00 55.22 73 SER A O 1
ATOM 590 N N . GLU A 1 74 ? 14.350 -2.753 -3.273 1.00 64.88 74 GLU A N 1
ATOM 591 C CA . GLU A 1 74 ? 15.542 -2.643 -4.083 1.00 64.88 74 GLU A CA 1
ATOM 592 C C . GLU A 1 74 ? 15.383 -1.472 -5.048 1.00 64.88 74 GLU A C 1
ATOM 594 O O . GLU A 1 74 ? 14.391 -1.341 -5.766 1.00 64.88 74 GLU A O 1
ATOM 599 N N . LEU A 1 75 ? 16.393 -0.605 -5.064 1.00 65.50 75 LEU A N 1
ATOM 600 C CA . LEU A 1 75 ? 16.462 0.522 -5.992 1.00 65.50 75 LEU A CA 1
ATOM 601 C C . LEU A 1 75 ? 16.491 0.061 -7.461 1.00 65.50 75 LEU A C 1
ATOM 603 O O . LEU A 1 75 ? 16.136 0.824 -8.358 1.00 65.50 75 LEU A O 1
ATOM 607 N N . ILE A 1 76 ? 16.919 -1.182 -7.699 1.00 75.25 76 ILE A N 1
ATOM 608 C CA . ILE A 1 76 ? 16.904 -1.844 -8.999 1.00 75.25 76 ILE A CA 1
ATOM 609 C C . ILE A 1 76 ? 15.810 -2.916 -8.951 1.00 75.25 76 ILE A C 1
ATOM 611 O O . ILE A 1 76 ? 15.921 -3.844 -8.154 1.00 75.25 76 ILE A O 1
ATOM 615 N N . PRO A 1 77 ? 14.762 -2.822 -9.787 1.00 69.00 77 PRO A N 1
ATOM 616 C CA . PRO A 1 77 ? 13.725 -3.842 -9.835 1.00 69.00 77 PRO A CA 1
ATOM 617 C C . PRO A 1 77 ? 14.307 -5.209 -10.203 1.00 69.00 77 PRO A C 1
ATOM 619 O O . PRO A 1 77 ? 15.080 -5.319 -11.157 1.00 69.00 77 PRO A O 1
ATOM 622 N N . ALA A 1 78 ? 13.883 -6.257 -9.498 1.00 64.69 78 ALA A N 1
ATOM 623 C CA . ALA A 1 78 ? 14.227 -7.626 -9.855 1.00 64.69 78 ALA A CA 1
ATOM 624 C C . ALA A 1 78 ? 13.672 -7.991 -11.246 1.00 64.69 78 ALA A C 1
ATOM 626 O O . ALA A 1 78 ? 12.513 -7.712 -11.565 1.00 64.69 78 ALA A O 1
ATOM 627 N N . GLY A 1 79 ? 14.497 -8.648 -12.065 1.00 74.94 79 GLY A N 1
ATOM 628 C CA . GLY A 1 79 ? 14.154 -9.077 -13.422 1.00 74.94 79 GLY A CA 1
ATOM 629 C C . GLY A 1 79 ? 15.064 -8.481 -14.496 1.00 74.94 79 GLY A C 1
ATOM 630 O O . GLY A 1 79 ? 15.972 -7.701 -14.216 1.00 74.94 79 GLY A O 1
ATOM 631 N N . MET A 1 80 ? 14.840 -8.879 -15.751 1.00 77.38 80 MET A N 1
ATOM 632 C CA . MET A 1 80 ? 15.590 -8.331 -16.881 1.00 77.38 80 MET A CA 1
ATOM 633 C C . MET A 1 80 ? 15.020 -6.953 -17.254 1.00 77.38 80 MET A C 1
ATOM 635 O O . MET A 1 80 ? 13.822 -6.852 -17.534 1.00 77.38 80 MET A O 1
ATOM 639 N N . PRO A 1 81 ? 15.839 -5.887 -17.262 1.00 80.06 81 PRO A N 1
ATOM 640 C CA . PRO A 1 81 ? 15.374 -4.565 -17.649 1.00 80.06 81 PRO A CA 1
ATOM 641 C C . PRO A 1 81 ? 15.062 -4.513 -19.154 1.00 80.06 81 PRO A C 1
ATOM 643 O O . PRO A 1 81 ? 15.494 -5.367 -19.932 1.00 80.06 81 PRO A O 1
ATOM 646 N N . LYS A 1 82 ? 14.307 -3.494 -19.583 1.00 81.25 82 LYS A N 1
ATOM 647 C CA . LYS A 1 82 ? 14.042 -3.272 -21.013 1.00 81.25 82 LYS A CA 1
ATOM 648 C C . LYS A 1 82 ? 15.366 -3.047 -21.767 1.00 81.25 82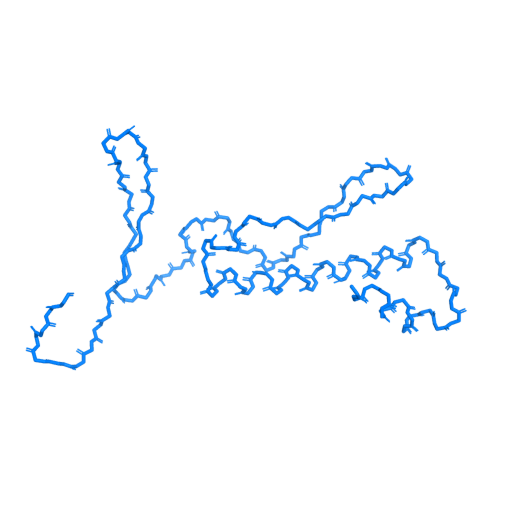 LYS A C 1
ATOM 650 O O . LYS A 1 82 ? 16.270 -2.426 -21.203 1.00 81.25 82 LYS A O 1
ATOM 655 N N . PRO A 1 83 ? 15.484 -3.482 -23.036 1.00 85.25 83 PRO A N 1
ATOM 656 C CA . PRO A 1 83 ? 16.634 -3.136 -23.866 1.00 85.25 83 PRO A CA 1
ATOM 657 C C . PRO A 1 83 ? 16.877 -1.622 -23.859 1.00 85.25 83 PRO A C 1
ATOM 659 O O . PRO A 1 83 ? 15.929 -0.850 -23.991 1.00 85.25 83 PRO A O 1
ATOM 662 N N . GLY A 1 84 ? 18.131 -1.208 -23.673 1.00 86.75 84 GLY A N 1
ATOM 663 C CA . GLY A 1 84 ? 18.506 0.206 -23.570 1.00 86.75 84 GLY A CA 1
ATOM 664 C C . GLY A 1 84 ? 18.479 0.792 -22.153 1.00 86.75 84 GLY A C 1
ATOM 665 O O . GLY A 1 84 ? 18.840 1.959 -21.997 1.00 86.75 84 GLY A O 1
ATOM 666 N N . VAL A 1 85 ? 18.097 0.016 -21.129 1.00 90.50 85 VAL A N 1
ATOM 667 C CA . VAL A 1 85 ? 18.152 0.427 -19.716 1.00 90.50 85 VAL A CA 1
ATOM 668 C C . VAL A 1 85 ? 19.413 -0.113 -19.036 1.00 90.50 85 VAL A C 1
ATOM 670 O O . VAL A 1 85 ? 19.642 -1.322 -19.011 1.00 90.50 85 VAL A O 1
ATOM 673 N N . VAL A 1 86 ? 20.201 0.779 -18.430 1.00 89.75 86 VAL A N 1
ATOM 674 C CA . VAL A 1 86 ? 21.423 0.453 -17.673 1.00 89.75 86 VAL A CA 1
ATOM 675 C C . VAL A 1 86 ? 21.395 1.158 -16.318 1.00 89.75 86 VAL A C 1
ATOM 677 O O . VAL A 1 86 ? 21.040 2.333 -16.229 1.00 89.75 86 VAL A O 1
ATOM 680 N N . HIS A 1 87 ? 21.791 0.446 -15.262 1.00 88.88 87 HIS A N 1
ATOM 681 C CA . HIS A 1 87 ? 21.972 1.003 -13.921 1.00 88.88 87 HIS A CA 1
ATOM 682 C C . HIS A 1 87 ? 23.471 1.133 -13.629 1.00 88.88 87 HIS A C 1
ATOM 684 O O . HIS A 1 87 ? 24.219 0.176 -13.823 1.00 88.88 87 HIS A O 1
ATOM 690 N N . LEU A 1 88 ? 23.904 2.306 -13.172 1.00 90.25 88 LEU A N 1
ATOM 691 C CA . LEU A 1 88 ? 25.290 2.615 -12.830 1.00 90.25 88 LEU A CA 1
ATOM 692 C C . LEU A 1 88 ? 25.352 3.145 -11.398 1.00 90.25 88 LEU A C 1
ATOM 694 O O . LEU A 1 88 ? 24.546 3.986 -11.008 1.00 90.25 88 LEU A O 1
ATOM 698 N N . VAL A 1 89 ? 26.343 2.698 -10.635 1.00 91.19 89 VAL A N 1
ATOM 699 C CA . VAL A 1 89 ? 26.700 3.306 -9.351 1.00 91.19 89 VAL A CA 1
ATOM 700 C C . VAL A 1 89 ? 27.929 4.177 -9.577 1.00 91.19 89 VAL A C 1
ATOM 702 O O . VAL A 1 89 ? 28.928 3.695 -10.106 1.00 91.19 89 VAL A O 1
ATOM 705 N N . THR A 1 90 ? 27.864 5.452 -9.200 1.00 91.06 90 THR A N 1
ATOM 706 C CA . THR A 1 90 ? 29.021 6.359 -9.259 1.00 91.06 90 THR A CA 1
ATOM 707 C C . THR A 1 90 ? 29.064 7.259 -8.034 1.00 91.06 90 THR A C 1
ATOM 709 O O . THR A 1 90 ? 28.069 7.424 -7.330 1.00 91.06 90 THR A O 1
ATOM 712 N N . GLN A 1 91 ? 30.234 7.824 -7.766 1.00 92.50 91 GLN A N 1
ATOM 713 C CA . GLN A 1 91 ? 30.483 8.716 -6.645 1.00 92.50 91 GLN A CA 1
ATOM 714 C C . GLN A 1 91 ? 30.595 10.154 -7.157 1.00 92.50 91 GLN A C 1
ATOM 716 O O . GLN A 1 91 ? 31.236 10.401 -8.177 1.00 92.50 91 GLN A O 1
ATOM 721 N N . ALA A 1 92 ? 29.939 11.092 -6.480 1.00 83.44 92 ALA A N 1
ATOM 722 C CA . ALA A 1 92 ? 30.106 12.518 -6.737 1.00 83.44 92 ALA A CA 1
ATOM 723 C C . ALA A 1 92 ? 31.425 13.027 -6.134 1.00 83.44 92 ALA A C 1
ATOM 725 O O . ALA A 1 92 ? 31.965 12.411 -5.215 1.00 83.44 92 ALA A O 1
ATOM 726 N N . ASP A 1 93 ? 31.884 14.204 -6.568 1.00 85.88 93 ASP A N 1
ATOM 727 C CA . ASP A 1 93 ? 33.072 14.872 -6.007 1.00 85.88 93 ASP A CA 1
ATOM 728 C C . ASP A 1 93 ? 32.961 15.115 -4.490 1.00 85.88 93 ASP A C 1
ATOM 730 O O . ASP A 1 93 ? 33.964 15.174 -3.783 1.00 85.88 93 ASP A O 1
ATOM 734 N N . SER A 1 94 ? 31.735 15.198 -3.960 1.00 87.12 94 SER A N 1
ATOM 735 C CA . SER A 1 94 ? 31.450 15.272 -2.521 1.00 87.12 94 SER A CA 1
ATOM 736 C C . SER A 1 94 ? 31.681 13.955 -1.763 1.00 87.12 94 SER A C 1
ATOM 738 O O . SER A 1 94 ? 31.458 13.896 -0.556 1.00 87.12 94 SER A O 1
ATOM 740 N N . GLY A 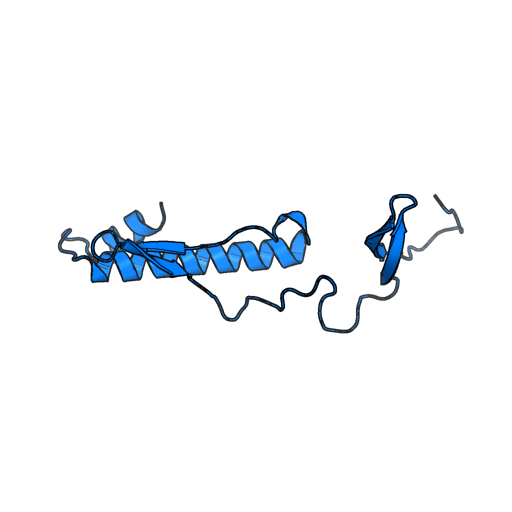1 95 ? 32.075 12.883 -2.453 1.00 86.69 95 GLY A N 1
ATOM 741 C CA . GLY A 1 95 ? 32.222 11.540 -1.897 1.00 86.69 95 GLY A CA 1
ATOM 742 C C . GLY A 1 95 ? 30.901 10.778 -1.747 1.00 86.69 95 GLY A C 1
ATOM 743 O O . GLY A 1 95 ? 30.910 9.640 -1.280 1.00 86.69 95 GLY A O 1
ATOM 744 N N . MET A 1 96 ? 29.767 11.359 -2.147 1.00 85.00 96 MET A N 1
ATOM 745 C CA . MET A 1 96 ? 28.459 10.712 -2.041 1.00 85.00 96 MET A CA 1
ATOM 746 C C . MET A 1 96 ? 28.242 9.712 -3.182 1.00 85.00 96 MET A C 1
ATOM 748 O O . MET A 1 96 ? 28.291 10.081 -4.355 1.00 85.00 96 MET A O 1
ATOM 752 N N . THR A 1 97 ? 27.972 8.453 -2.841 1.00 89.44 97 THR A N 1
ATOM 753 C CA . THR A 1 97 ? 27.633 7.404 -3.812 1.00 89.44 97 THR A CA 1
ATOM 754 C C . THR A 1 97 ? 26.165 7.506 -4.219 1.00 89.44 97 THR A C 1
ATOM 756 O O . THR A 1 97 ? 25.282 7.499 -3.363 1.00 89.44 97 THR A O 1
ATOM 759 N N . GLY A 1 98 ? 25.902 7.572 -5.523 1.00 84.94 98 GLY A N 1
ATOM 760 C CA . GLY A 1 98 ? 24.563 7.625 -6.106 1.00 84.94 98 GLY A CA 1
ATOM 761 C C . GLY A 1 98 ? 24.312 6.487 -7.094 1.00 84.94 98 GLY A C 1
ATOM 762 O O . GLY A 1 98 ? 25.228 6.013 -7.771 1.00 84.94 98 GLY A O 1
ATOM 763 N N . LEU A 1 99 ? 23.051 6.061 -7.190 1.00 85.44 99 LEU A N 1
ATOM 764 C CA . LEU A 1 99 ? 22.570 5.157 -8.232 1.00 85.44 99 LEU A CA 1
ATOM 765 C C . LEU A 1 99 ? 21.943 5.973 -9.365 1.00 85.44 99 LEU A C 1
ATOM 767 O O . LEU A 1 99 ? 21.050 6.786 -9.134 1.00 85.44 99 LEU A O 1
ATOM 771 N N . TYR A 1 100 ? 22.370 5.699 -10.591 1.00 83.81 100 TYR A N 1
ATOM 772 C CA . TYR A 1 100 ? 21.908 6.358 -11.805 1.00 83.81 100 TYR A CA 1
ATOM 773 C C . TYR A 1 100 ? 21.288 5.324 -12.738 1.00 83.81 100 TYR A C 1
ATOM 775 O O . TYR A 1 100 ? 21.845 4.246 -12.948 1.00 83.81 100 TYR A O 1
ATOM 783 N N . ARG A 1 101 ? 20.136 5.656 -13.323 1.00 87.12 101 ARG A N 1
ATOM 784 C CA . ARG A 1 101 ? 19.476 4.842 -14.346 1.00 87.12 101 ARG A CA 1
ATOM 785 C C . ARG A 1 101 ? 19.504 5.593 -15.671 1.00 87.12 101 ARG A C 1
ATOM 787 O O . ARG A 1 101 ? 18.885 6.645 -15.792 1.00 87.12 101 ARG A O 1
ATOM 794 N N . PHE A 1 102 ? 20.190 5.026 -16.656 1.00 87.44 102 PHE A N 1
ATOM 795 C CA . PHE A 1 102 ? 20.170 5.494 -18.037 1.00 87.44 102 PHE A CA 1
ATOM 796 C C . PHE A 1 102 ? 19.136 4.695 -18.822 1.00 87.44 102 PHE A C 1
ATOM 798 O O . PHE A 1 102 ? 19.098 3.468 -18.734 1.00 87.44 102 PHE A O 1
ATOM 805 N N . GLU A 1 103 ? 18.302 5.386 -19.593 1.00 89.31 103 GLU A N 1
ATOM 806 C CA . GLU A 1 103 ? 17.340 4.772 -20.502 1.00 89.31 103 GLU A CA 1
ATOM 807 C C . GLU A 1 103 ? 17.522 5.375 -21.891 1.00 89.31 103 GLU A C 1
ATOM 809 O O . GLU A 1 103 ? 17.393 6.581 -22.086 1.00 89.31 103 GLU A O 1
ATOM 814 N N . THR A 1 104 ? 17.845 4.517 -22.852 1.00 87.12 104 THR A N 1
ATOM 815 C CA . THR A 1 104 ? 17.941 4.874 -24.267 1.00 87.12 104 THR A CA 1
ATOM 816 C C . THR A 1 104 ? 16.788 4.230 -25.021 1.00 87.12 104 THR A C 1
ATOM 818 O O . THR A 1 104 ? 16.482 3.054 -24.828 1.00 87.12 104 THR A O 1
ATOM 821 N N . GLN A 1 105 ? 16.126 5.006 -25.877 1.00 81.62 105 GLN A N 1
ATOM 822 C CA . GLN A 1 105 ? 15.037 4.521 -26.719 1.00 81.62 105 GLN A CA 1
ATOM 823 C C . GLN A 1 105 ? 15.435 4.659 -28.186 1.00 81.62 105 GLN A C 1
ATOM 825 O O . GLN A 1 105 ? 15.815 5.737 -28.639 1.00 81.62 105 GLN A O 1
ATOM 830 N N . MET A 1 106 ? 15.344 3.561 -28.937 1.00 80.44 106 MET A N 1
ATOM 831 C CA . MET A 1 106 ? 15.560 3.581 -30.381 1.00 80.44 106 MET A CA 1
ATOM 832 C C . MET A 1 106 ? 14.250 3.907 -31.095 1.00 80.44 106 MET A C 1
ATOM 834 O O . MET A 1 106 ? 13.254 3.203 -30.944 1.00 80.44 106 MET A O 1
ATOM 838 N N . THR A 1 107 ? 14.267 4.956 -31.910 1.00 82.88 107 THR A N 1
ATOM 839 C CA . THR A 1 107 ? 13.188 5.315 -32.838 1.00 82.88 107 THR A CA 1
ATOM 840 C C . THR A 1 107 ? 13.738 5.354 -34.261 1.00 82.88 107 THR A C 1
ATOM 842 O O . THR A 1 107 ? 14.911 5.660 -34.474 1.00 82.88 107 THR A O 1
ATOM 845 N N . ALA A 1 108 ? 12.911 5.009 -35.252 1.00 84.19 108 ALA A N 1
ATOM 846 C CA . ALA A 1 108 ? 13.309 5.090 -36.655 1.00 84.19 108 ALA A CA 1
ATOM 847 C C . ALA A 1 108 ? 13.605 6.554 -37.029 1.00 84.19 108 ALA A C 1
ATOM 849 O O . ALA A 1 108 ? 12.758 7.427 -36.844 1.00 84.19 108 ALA A O 1
ATOM 850 N N . GLY A 1 109 ? 14.801 6.834 -37.549 1.00 82.38 109 GLY A N 1
ATOM 851 C CA . GLY A 1 109 ? 15.224 8.195 -37.871 1.00 82.38 109 GLY A CA 1
ATOM 852 C C . GLY A 1 109 ? 16.541 8.254 -38.644 1.00 82.38 109 GLY A C 1
ATOM 853 O O . GLY A 1 109 ? 17.194 7.241 -38.869 1.00 82.38 109 GLY A O 1
ATOM 854 N N . ASN A 1 1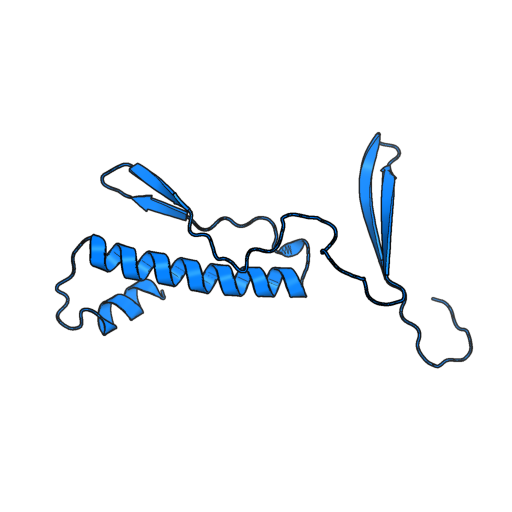10 ? 16.944 9.466 -39.031 1.00 82.75 110 ASN A N 1
ATOM 855 C CA . ASN A 1 110 ? 18.139 9.734 -39.847 1.00 82.75 110 ASN A CA 1
ATOM 856 C C . ASN A 1 110 ? 19.409 9.998 -39.009 1.00 82.75 110 ASN A C 1
ATOM 858 O O . ASN A 1 110 ? 20.215 10.850 -39.373 1.00 82.75 110 ASN A O 1
ATOM 862 N N . GLY A 1 111 ? 19.570 9.339 -37.855 1.00 79.06 111 GLY A N 1
ATOM 863 C CA . GLY A 1 111 ? 20.782 9.471 -37.029 1.00 79.06 111 GLY A CA 1
ATOM 864 C C . GLY A 1 111 ? 20.968 10.829 -36.337 1.00 79.06 111 GLY A C 1
ATOM 865 O O . GLY A 1 111 ? 22.097 11.255 -36.112 1.00 79.06 111 GLY A O 1
ATOM 866 N N . LYS A 1 112 ? 19.881 11.539 -36.005 1.00 72.56 112 LYS A N 1
ATOM 867 C CA . LYS A 1 112 ? 19.969 12.736 -35.154 1.00 72.56 112 LYS A CA 1
ATOM 868 C C . LYS A 1 112 ? 20.104 12.319 -33.689 1.00 72.56 112 LYS A C 1
ATOM 870 O O . LYS A 1 112 ? 19.277 11.558 -33.197 1.00 72.56 112 LYS A O 1
ATOM 875 N N . HIS A 1 113 ? 21.108 12.860 -33.010 1.00 66.00 113 HIS A N 1
ATOM 876 C CA . HIS A 1 113 ? 21.287 12.750 -31.564 1.00 66.00 113 HIS A CA 1
ATOM 877 C C . HIS A 1 113 ? 20.991 14.124 -30.948 1.00 66.00 113 HIS A C 1
ATOM 879 O O . HIS A 1 113 ? 21.480 15.131 -31.465 1.00 66.00 113 HIS A O 1
ATOM 885 N N . ALA A 1 114 ? 20.158 14.164 -29.910 1.00 55.75 114 ALA A N 1
ATOM 886 C CA . ALA A 1 114 ? 19.937 15.330 -29.058 1.00 55.75 114 ALA A CA 1
ATOM 887 C C . ALA A 1 114 ? 20.325 14.954 -27.630 1.00 55.75 114 ALA A C 1
ATOM 889 O O . ALA A 1 114 ? 20.039 13.791 -27.258 1.00 55.75 114 ALA A O 1
#

Secondary structure (DSSP, 8-state):
-HHHHHHHHH-TTS---HHHHHHHHHHHHHHHHHHHHHHHHHHGGGG-S---EEE-TTT--EEE---TT-----SS-SSPPPTTEEEEEEE-TTS-EEEEEEE----SSSS---

pLDDT: mean 84.8, std 10.28, range [55.22, 95.62]

Radius of gyration: 21.93 Å; chains: 1; bounding box: 61×24×64 Å

Foldseek 3Di:
DQLVVQCCVVPVVNDDDPVSSVVSLLVVLQVVVVVLLVVCVVVPPVSLPDWRWDADPPVRDIDGRDDPSPADPDSDHPDDDDPQWDWDWDADPVRDIDIDIGHDDDDDDDPDDD

InterPro domains:
  IPR014061 Lon-like protease BrxL-like [PF13337] (1-53)

Sequence (114 aa):
RTVSGLLKLMHPDGAYDKEDVRVCLTYALEVRRRVKEQLKKLGGLEFFDVNFSYIDNESLEEFFVSVPEQGGSELIPAGMPKPGVVHLVTQADSGMTGLYRFETQMTAGNGKHA

Organism: Enterobacter cloacae (NCBI:txid550)